Protein AF-Q6H6P0-F1 (afdb_monomer)

Secondary structure (DSSP, 8-state):
-------------------EEEEEE-GGGHHHHHHPPP-PPTTEEEEEEETTB---TT--HHHHHHHHS-TTT--EEEEEEEEEPP-

InterPro domains:
  IPR004241 Autophagy protein Atg8 ubiquitin-like [PF02991] (30-87)
  IPR004241 Autophagy protein Atg8 ubiquitin-like [PTHR10969] (35-87)
  IPR029071 Ubiquitin-like domain superfamily [SSF54236] (22-87)

Organism: Oryza sativa subsp. japonica (NCBI:txid39947)

Foldseek 3Di:
DDDDDDDPDDDPPPPPPQDKDKDKDAPVCLVVVVVDDDDDDPQKDKFKDAPNDGDDPPDRVNVVLVVGADPVPRMTMIIITMDGHDD

Structure (mmCIF, N/CA/C/O backbone):
data_AF-Q6H6P0-F1
#
_entry.id   AF-Q6H6P0-F1
#
loop_
_atom_site.group_PDB
_atom_site.id
_atom_site.type_symbol
_atom_site.label_atom_id
_atom_site.label_alt_id
_atom_site.label_comp_id
_atom_site.label_asym_id
_atom_site.label_entity_id
_atom_site.label_seq_id
_atom_site.pdbx_PDB_ins_code
_atom_site.Cartn_x
_atom_site.Cartn_y
_atom_site.Cartn_z
_atom_site.occupancy
_atom_site.B_iso_or_equiv
_atom_site.auth_seq_id
_atom_site.auth_comp_id
_atom_site.auth_asym_id
_atom_site.auth_atom_id
_atom_site.pdbx_PDB_model_num
ATOM 1 N N . MET A 1 1 ? 5.460 11.863 62.985 1.00 49.88 1 MET A N 1
ATOM 2 C CA . MET A 1 1 ? 6.738 11.906 62.255 1.00 49.88 1 MET A CA 1
ATOM 3 C C . MET A 1 1 ? 6.438 12.468 60.877 1.00 49.88 1 MET A C 1
ATOM 5 O O . MET A 1 1 ? 5.614 11.900 60.183 1.00 49.88 1 MET A O 1
ATOM 9 N N . GLU A 1 2 ? 7.010 13.637 60.604 1.00 52.53 2 GLU A N 1
ATOM 10 C CA . GLU A 1 2 ? 7.343 14.212 59.293 1.00 52.53 2 GLU A CA 1
ATOM 11 C C . GLU A 1 2 ? 6.288 14.305 58.167 1.00 52.53 2 GLU A C 1
ATOM 13 O O . GLU A 1 2 ? 5.949 13.355 57.469 1.00 52.53 2 GLU A O 1
ATOM 18 N N . GLU A 1 3 ? 5.878 15.552 57.933 1.00 49.06 3 GLU A N 1
ATOM 19 C CA . GLU A 1 3 ? 5.448 16.120 56.658 1.00 49.06 3 GLU A CA 1
ATOM 20 C C . GLU A 1 3 ? 6.571 15.996 55.610 1.00 49.06 3 GLU A C 1
ATOM 22 O O . GLU A 1 3 ? 7.661 16.518 55.827 1.00 49.06 3 GLU A O 1
ATOM 27 N N . ARG A 1 4 ? 6.303 15.437 54.420 1.00 55.06 4 ARG A N 1
ATOM 28 C CA . ARG A 1 4 ? 6.990 15.910 53.209 1.00 55.06 4 ARG A CA 1
ATOM 29 C C . ARG A 1 4 ? 6.081 15.958 51.986 1.00 55.06 4 ARG A C 1
ATOM 31 O O . ARG A 1 4 ? 5.373 15.025 51.627 1.00 55.06 4 ARG A O 1
ATOM 38 N N . ARG A 1 5 ? 6.096 17.158 51.417 1.00 57.75 5 ARG A N 1
ATOM 39 C CA . ARG A 1 5 ? 5.237 17.725 50.387 1.00 57.75 5 ARG A CA 1
ATOM 40 C C . ARG A 1 5 ? 5.612 17.252 48.981 1.00 57.75 5 ARG A C 1
ATOM 42 O O . ARG A 1 5 ? 6.785 17.099 48.679 1.00 57.75 5 ARG A O 1
ATOM 49 N N . LYS A 1 6 ? 4.576 17.256 48.132 1.00 44.69 6 LYS A N 1
ATOM 50 C CA . LYS A 1 6 ? 4.535 17.660 46.713 1.00 44.69 6 LYS A CA 1
ATOM 51 C C . LYS A 1 6 ? 5.580 17.068 45.759 1.00 44.69 6 LYS A C 1
ATOM 53 O O . LYS A 1 6 ? 6.704 17.545 45.701 1.00 44.69 6 LYS A O 1
ATOM 58 N N . GLU A 1 7 ? 5.064 16.344 44.768 1.00 45.00 7 GLU A N 1
ATOM 59 C CA . GLU A 1 7 ? 5.397 16.656 43.378 1.00 45.00 7 GLU A CA 1
ATOM 60 C C . GLU A 1 7 ? 4.118 16.733 42.530 1.00 45.00 7 GLU A C 1
ATOM 62 O O . GLU A 1 7 ? 3.346 15.783 42.414 1.00 45.00 7 GLU A O 1
ATOM 67 N N . LYS A 1 8 ? 3.864 17.924 41.973 1.00 39.81 8 LYS A N 1
ATOM 68 C CA . LYS A 1 8 ? 2.891 18.152 40.902 1.00 39.81 8 LYS A CA 1
ATOM 69 C C . LYS A 1 8 ? 3.578 17.765 39.589 1.00 39.81 8 LYS A C 1
ATOM 71 O O . LYS A 1 8 ? 4.299 18.578 39.019 1.00 39.81 8 LYS A O 1
ATOM 76 N N . GLY A 1 9 ? 3.343 16.550 39.107 1.00 32.62 9 GLY A N 1
ATOM 77 C CA . GLY A 1 9 ? 3.855 16.065 37.824 1.00 32.62 9 GLY A CA 1
ATOM 78 C C . GLY A 1 9 ? 2.800 16.113 36.719 1.00 32.62 9 GLY A C 1
ATOM 79 O O . GLY A 1 9 ? 2.131 15.123 36.469 1.00 32.62 9 GLY A O 1
ATOM 80 N N . LYS A 1 10 ? 2.658 17.292 36.107 1.00 47.12 10 LYS A N 1
ATOM 81 C CA . LYS A 1 10 ? 2.161 17.604 34.749 1.00 47.12 10 LYS A CA 1
ATOM 82 C C . LYS A 1 10 ? 1.060 16.721 34.129 1.00 47.12 10 LYS A C 1
ATOM 84 O O . LYS A 1 10 ? 1.291 15.617 33.644 1.00 47.12 10 LYS A O 1
ATOM 89 N N . GLU A 1 11 ? -0.101 17.357 33.973 1.00 36.53 11 GLU A N 1
ATOM 90 C CA . GLU A 1 11 ? -1.142 17.059 32.987 1.00 36.53 11 GLU A CA 1
ATOM 91 C C . GLU A 1 11 ? -0.548 17.023 31.567 1.00 36.53 11 GLU A C 1
ATOM 93 O O . GLU A 1 11 ? -0.489 18.020 30.853 1.00 36.53 11 GLU A O 1
ATOM 98 N N . GLY A 1 12 ? -0.079 15.853 31.146 1.00 32.03 12 GLY A N 1
ATOM 99 C CA . GLY A 1 12 ? 0.089 15.535 29.740 1.00 32.03 12 GLY A CA 1
ATOM 100 C C . GLY A 1 12 ? -1.231 14.989 29.227 1.00 32.03 12 GLY A C 1
ATOM 101 O O . GLY A 1 12 ? -1.440 13.776 29.260 1.00 32.03 12 GLY A O 1
ATOM 102 N N . ARG A 1 13 ? -2.129 15.855 28.740 1.00 44.94 13 ARG A N 1
ATOM 103 C CA . ARG A 1 13 ? -3.167 15.403 27.806 1.00 44.94 13 ARG A CA 1
ATOM 104 C C . ARG A 1 13 ? -2.421 14.808 26.618 1.00 44.94 13 ARG A C 1
ATOM 106 O O . ARG A 1 13 ? -1.950 15.544 25.757 1.00 44.94 13 ARG A O 1
ATOM 113 N N . ARG A 1 14 ? -2.252 13.482 26.591 1.00 45.50 14 ARG A N 1
ATOM 114 C CA . ARG A 1 14 ? -1.833 12.776 25.380 1.00 45.50 14 ARG A CA 1
ATOM 115 C C . ARG A 1 14 ? -2.930 13.045 24.362 1.00 45.50 14 ARG A C 1
ATOM 117 O O . ARG A 1 14 ? -3.954 12.364 24.359 1.00 45.50 14 ARG A O 1
ATOM 124 N N . GLY A 1 15 ? -2.735 14.065 23.529 1.00 36.19 15 GLY A N 1
ATOM 125 C CA . GLY A 1 15 ? -3.371 14.086 22.225 1.00 36.19 15 GLY A CA 1
ATOM 126 C C . GLY A 1 15 ? -3.090 12.719 21.619 1.00 36.19 15 GLY A C 1
ATOM 127 O O . GLY A 1 15 ? -1.946 12.261 21.642 1.00 36.19 15 GLY A O 1
ATOM 128 N N . LYS A 1 16 ? -4.137 12.000 21.213 1.00 48.03 16 LYS A N 1
ATOM 129 C CA . LYS A 1 16 ? -3.962 10.748 20.481 1.00 48.03 16 LYS A CA 1
AT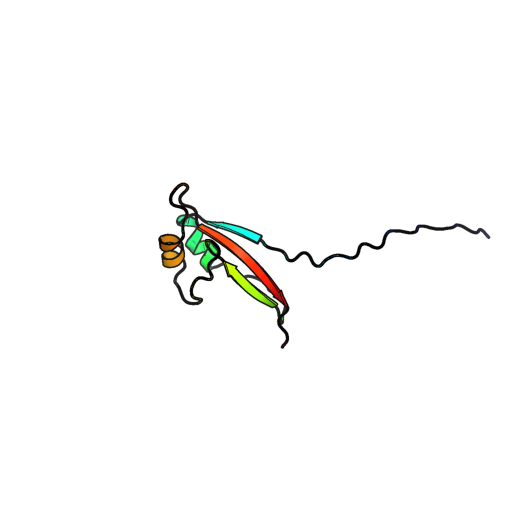OM 130 C C . LYS A 1 16 ? -3.078 11.100 19.289 1.00 48.03 16 LYS A C 1
ATOM 132 O O . LYS A 1 16 ? -3.521 11.853 18.430 1.00 48.03 16 LYS A O 1
ATOM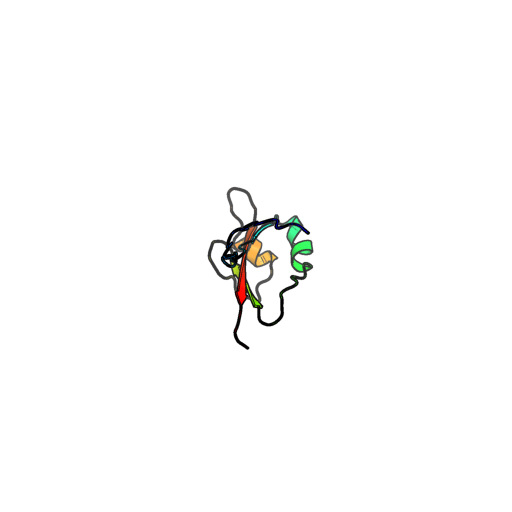 137 N N . ALA A 1 17 ? -1.835 10.630 19.276 1.00 48.06 17 ALA A N 1
ATOM 138 C CA . ALA A 1 17 ? -1.022 10.692 18.080 1.00 48.06 17 ALA A CA 1
ATOM 139 C C . ALA A 1 17 ? -1.791 9.889 17.029 1.00 48.06 17 ALA A C 1
ATOM 141 O O . ALA A 1 17 ? -1.866 8.665 17.113 1.00 48.06 17 ALA A O 1
ATOM 142 N N . THR A 1 18 ? -2.455 10.577 16.108 1.00 56.47 18 THR A N 1
ATOM 143 C CA . THR A 1 18 ? -2.905 9.994 14.850 1.00 56.47 18 THR A CA 1
ATOM 144 C C . THR A 1 18 ? -1.625 9.608 14.121 1.00 56.47 18 THR A C 1
ATOM 146 O O . THR A 1 18 ? -0.983 10.435 13.481 1.00 56.47 18 THR A O 1
ATOM 149 N N . GLY A 1 19 ? -1.142 8.393 14.382 1.00 65.44 19 GLY A N 1
ATOM 150 C CA . GLY A 1 19 ? 0.108 7.899 13.830 1.00 65.44 19 GLY A CA 1
ATOM 151 C C . GLY A 1 19 ? -0.072 7.700 12.337 1.00 65.44 19 GLY A C 1
ATOM 152 O O . GLY A 1 19 ? -0.746 6.760 11.926 1.00 65.44 19 GLY A O 1
ATOM 153 N N . HIS A 1 20 ? 0.504 8.597 11.546 1.00 76.56 20 HIS A N 1
ATOM 154 C CA . HIS A 1 20 ? 0.728 8.357 10.131 1.00 76.56 20 HIS A CA 1
ATOM 155 C C . HIS A 1 20 ? 2.122 7.747 9.999 1.00 76.56 20 HIS A C 1
ATOM 157 O O . HIS A 1 20 ? 3.104 8.382 10.384 1.00 76.56 20 HIS A O 1
ATOM 163 N N . SER A 1 21 ? 2.218 6.509 9.516 1.00 85.69 21 SER A N 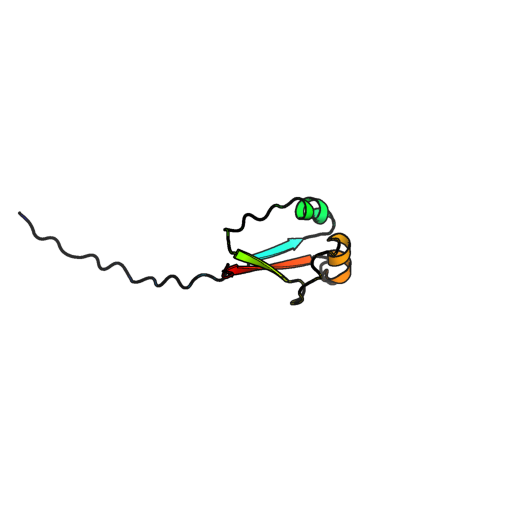1
ATOM 164 C CA . SER A 1 21 ? 3.505 5.904 9.159 1.00 85.69 21 SER A CA 1
ATOM 165 C C . SER A 1 21 ? 3.663 5.923 7.649 1.00 85.69 21 SER A C 1
ATOM 167 O O . SER A 1 21 ? 2.706 5.646 6.929 1.00 85.69 21 SER A O 1
ATOM 169 N N . VAL A 1 22 ? 4.862 6.244 7.171 1.00 89.81 22 VAL A N 1
ATOM 170 C CA . VAL A 1 22 ? 5.189 6.211 5.745 1.00 89.81 22 VAL A CA 1
ATOM 171 C C . VAL A 1 22 ? 6.263 5.160 5.525 1.00 89.81 22 VAL A C 1
ATOM 173 O O . VAL A 1 22 ? 7.343 5.266 6.103 1.00 89.81 22 VAL A O 1
ATOM 176 N N . ASP A 1 23 ? 5.967 4.179 4.679 1.00 92.31 23 ASP A N 1
ATOM 177 C CA . ASP A 1 23 ? 6.952 3.214 4.200 1.00 92.31 23 ASP A CA 1
ATOM 178 C C . ASP A 1 23 ? 7.336 3.521 2.750 1.00 92.31 23 ASP A C 1
ATOM 180 O O . ASP A 1 23 ? 6.531 4.015 1.955 1.00 92.31 23 ASP A O 1
ATOM 184 N N . LYS A 1 24 ? 8.578 3.176 2.407 1.00 93.38 24 LYS A N 1
ATOM 185 C CA . LYS A 1 24 ? 9.137 3.289 1.061 1.00 93.38 24 LYS A CA 1
ATOM 186 C C . LYS A 1 24 ? 9.530 1.908 0.545 1.00 93.38 24 LYS A C 1
ATOM 188 O O . LYS A 1 24 ? 10.274 1.197 1.221 1.00 93.38 24 LYS A O 1
ATOM 193 N N . PHE A 1 25 ? 9.090 1.557 -0.661 1.00 94.44 25 PHE A N 1
ATOM 194 C CA . PHE A 1 25 ? 9.354 0.257 -1.280 1.00 94.44 25 PHE A CA 1
ATOM 195 C C . PHE A 1 25 ? 9.969 0.404 -2.669 1.00 94.44 25 PHE A C 1
ATOM 197 O O . PHE A 1 25 ? 9.483 1.170 -3.497 1.00 94.44 25 PHE A O 1
ATOM 204 N N . SER A 1 26 ? 11.022 -0.364 -2.946 1.00 95.69 26 SER A N 1
ATOM 205 C CA . SER A 1 26 ? 11.463 -0.618 -4.321 1.00 95.69 26 SER A CA 1
ATOM 206 C C . SER A 1 26 ? 10.743 -1.843 -4.891 1.00 95.69 26 SER A C 1
ATOM 208 O O . SER A 1 26 ? 10.151 -2.628 -4.143 1.00 95.69 26 SER A O 1
ATOM 210 N N . ARG A 1 27 ? 10.844 -2.064 -6.208 1.00 94.44 27 ARG A N 1
ATOM 211 C CA . ARG A 1 27 ? 10.240 -3.228 -6.881 1.00 94.44 27 ARG A CA 1
ATOM 212 C C . ARG A 1 27 ? 10.668 -4.570 -6.274 1.00 94.44 27 ARG A C 1
ATOM 214 O O . ARG A 1 27 ? 9.870 -5.501 -6.235 1.00 94.44 27 ARG A O 1
ATOM 221 N N . SER A 1 28 ? 11.904 -4.676 -5.782 1.00 95.56 28 SER A N 1
ATOM 222 C CA . SER A 1 28 ? 12.413 -5.908 -5.168 1.00 95.56 28 SER A CA 1
ATOM 223 C C . SER A 1 28 ? 11.875 -6.163 -3.760 1.00 95.56 28 SER A C 1
ATOM 225 O O . SER A 1 28 ? 11.973 -7.293 -3.308 1.00 95.56 28 SER A O 1
ATOM 227 N N . ASN A 1 29 ? 11.284 -5.163 -3.091 1.00 93.31 29 ASN A N 1
ATOM 228 C CA . ASN A 1 29 ? 10.682 -5.311 -1.760 1.00 93.31 29 ASN A CA 1
ATOM 229 C C . ASN A 1 29 ? 9.206 -5.747 -1.791 1.00 93.31 29 ASN A C 1
ATOM 231 O O . ASN A 1 29 ? 8.600 -5.942 -0.733 1.00 93.31 29 ASN A O 1
ATOM 235 N N . LEU A 1 30 ? 8.588 -5.818 -2.978 1.00 91.75 30 LEU A N 1
ATOM 236 C CA . LEU A 1 30 ? 7.159 -6.116 -3.111 1.00 91.75 30 LEU A CA 1
ATOM 237 C C . LEU A 1 30 ? 6.781 -7.506 -2.567 1.00 91.75 30 LEU A C 1
ATOM 239 O O . LEU A 1 30 ? 5.799 -7.578 -1.826 1.00 91.75 30 LEU A O 1
ATOM 243 N N . PRO A 1 31 ? 7.540 -8.593 -2.826 1.00 91.19 31 PRO A N 1
ATOM 244 C CA . PRO A 1 31 ? 7.208 -9.906 -2.270 1.00 91.19 31 PRO A CA 1
ATOM 245 C C . PRO A 1 31 ? 7.242 -9.940 -0.737 1.00 91.19 31 PRO A C 1
ATOM 247 O O . PRO A 1 31 ? 6.481 -10.680 -0.112 1.00 91.19 31 PRO A O 1
ATOM 250 N N . GLU A 1 32 ? 8.125 -9.165 -0.104 1.00 89.44 32 GLU A N 1
ATOM 251 C CA . GLU A 1 32 ? 8.175 -9.023 1.351 1.00 89.44 32 GLU A CA 1
ATOM 252 C C . GLU A 1 32 ? 6.982 -8.220 1.861 1.00 89.44 32 GLU A C 1
ATOM 254 O O . GLU A 1 32 ? 6.389 -8.592 2.872 1.00 89.44 32 GLU A O 1
ATOM 259 N N . MET A 1 33 ? 6.613 -7.143 1.162 1.00 87.25 33 MET A N 1
ATOM 260 C CA . MET A 1 33 ? 5.457 -6.314 1.499 1.00 87.25 33 MET A CA 1
ATOM 261 C C . MET A 1 33 ? 4.151 -7.115 1.458 1.00 87.25 33 MET A C 1
ATOM 263 O O . MET A 1 33 ? 3.374 -7.038 2.406 1.00 87.25 33 MET A O 1
ATOM 267 N N . GLU A 1 34 ? 3.935 -7.938 0.429 1.00 84.88 34 GLU A N 1
ATOM 268 C CA . GLU A 1 34 ? 2.746 -8.800 0.300 1.00 84.88 34 GLU A CA 1
ATOM 269 C C . GLU A 1 34 ? 2.612 -9.814 1.451 1.00 84.88 34 GLU A C 1
ATOM 271 O O . GLU A 1 34 ? 1.512 -10.256 1.783 1.00 84.88 34 GLU A O 1
ATOM 276 N N . LYS A 1 35 ? 3.728 -10.162 2.102 1.00 87.69 35 LYS A N 1
ATOM 277 C CA . LYS A 1 35 ? 3.762 -11.077 3.252 1.00 87.69 35 LYS A CA 1
ATOM 278 C C . LYS A 1 35 ? 3.607 -10.366 4.597 1.00 87.69 35 LYS A C 1
ATOM 280 O O . LYS A 1 35 ? 3.419 -11.042 5.613 1.00 87.69 35 LYS A O 1
ATOM 285 N N . ARG A 1 36 ? 3.702 -9.031 4.650 1.00 86.12 36 ARG A N 1
ATOM 286 C CA . ARG A 1 36 ? 3.597 -8.282 5.910 1.00 86.12 36 ARG A CA 1
ATOM 287 C C . ARG A 1 36 ? 2.189 -8.420 6.483 1.00 86.12 36 ARG A C 1
ATOM 289 O O . ARG A 1 36 ? 1.200 -8.084 5.841 1.00 86.12 36 ARG A O 1
ATOM 296 N N . LYS A 1 37 ? 2.101 -8.869 7.736 1.00 84.06 37 LYS A N 1
ATOM 297 C CA . LYS A 1 37 ? 0.861 -8.824 8.518 1.00 84.06 37 LYS A CA 1
ATOM 298 C C . LYS A 1 37 ? 0.877 -7.590 9.411 1.00 84.06 37 LYS A C 1
ATOM 300 O O . LYS A 1 37 ? 1.766 -7.448 10.248 1.00 84.06 37 LYS A O 1
ATOM 305 N N . LEU A 1 38 ? -0.111 -6.716 9.241 1.00 84.44 38 LEU A N 1
ATOM 306 C CA . LEU A 1 38 ? -0.312 -5.564 10.114 1.00 84.44 38 LEU A CA 1
ATOM 307 C C . LEU A 1 38 ? -1.172 -5.990 11.306 1.00 84.44 38 LEU A C 1
ATOM 309 O O . LEU A 1 38 ? -2.300 -6.448 11.137 1.00 84.44 38 LEU A O 1
ATOM 313 N N . HIS A 1 39 ? -0.626 -5.855 12.513 1.00 86.44 39 HIS A N 1
ATOM 314 C CA . HIS A 1 39 ? -1.378 -6.079 13.743 1.00 86.44 39 HIS A CA 1
ATOM 315 C C . HIS A 1 39 ? -2.144 -4.804 14.092 1.00 86.44 39 HIS A C 1
ATOM 317 O O . HIS A 1 39 ? -1.566 -3.847 14.605 1.00 86.44 39 HIS A O 1
ATOM 323 N N . LEU A 1 40 ? -3.442 -4.795 13.801 1.00 85.12 40 LEU A N 1
ATOM 324 C CA . LEU A 1 40 ? -4.347 -3.717 14.187 1.00 85.12 40 LEU A CA 1
ATOM 325 C C . LEU A 1 40 ? -5.183 -4.156 15.394 1.00 85.12 40 LEU A C 1
ATOM 327 O O . LEU A 1 40 ? -5.642 -5.302 15.426 1.00 85.12 40 LEU A O 1
ATOM 331 N N . PRO A 1 41 ? -5.411 -3.276 16.384 1.00 88.81 41 PRO A N 1
ATOM 332 C CA . PRO A 1 41 ? -6.374 -3.546 17.441 1.00 88.81 41 PRO A CA 1
ATOM 333 C C . PRO A 1 41 ? -7.780 -3.796 16.865 1.00 88.81 41 PRO A C 1
ATOM 335 O O . PRO A 1 41 ? -8.134 -3.189 15.850 1.00 88.81 41 PRO A O 1
ATOM 338 N N . PRO A 1 42 ? -8.619 -4.615 17.527 1.00 89.00 42 PRO A N 1
ATOM 339 C CA . PRO A 1 42 ? -10.028 -4.749 17.165 1.00 89.00 42 PRO A CA 1
ATOM 340 C C . PRO A 1 42 ? -10.724 -3.382 17.081 1.00 89.00 42 PRO A C 1
ATOM 342 O O . PRO A 1 42 ? -10.436 -2.487 17.878 1.00 89.00 42 PRO A O 1
ATOM 345 N N . GLY A 1 43 ? -11.624 -3.214 16.110 1.00 87.62 43 GLY A N 1
ATOM 346 C CA . GLY A 1 43 ? -12.335 -1.947 15.898 1.00 87.62 43 GLY A CA 1
ATOM 347 C C . GLY A 1 43 ? -11.451 -0.808 15.373 1.00 87.62 43 GLY A C 1
ATOM 348 O O . GLY A 1 43 ? -11.736 0.360 15.630 1.00 87.62 43 GLY A O 1
ATOM 349 N N . THR A 1 44 ? -10.354 -1.125 14.680 1.00 89.25 44 THR A N 1
ATOM 350 C CA . THR A 1 44 ? -9.498 -0.135 14.012 1.00 89.25 44 THR A CA 1
ATOM 351 C C . THR A 1 44 ? -9.500 -0.381 12.507 1.00 89.25 44 THR A C 1
ATOM 353 O O . THR A 1 44 ? -9.143 -1.472 12.062 1.00 89.25 44 THR A O 1
ATOM 356 N N . ALA A 1 45 ? -9.869 0.632 11.725 1.00 88.75 45 ALA A N 1
ATOM 357 C CA . ALA A 1 45 ? -9.689 0.631 10.279 1.00 88.75 45 ALA A CA 1
ATOM 358 C C . ALA A 1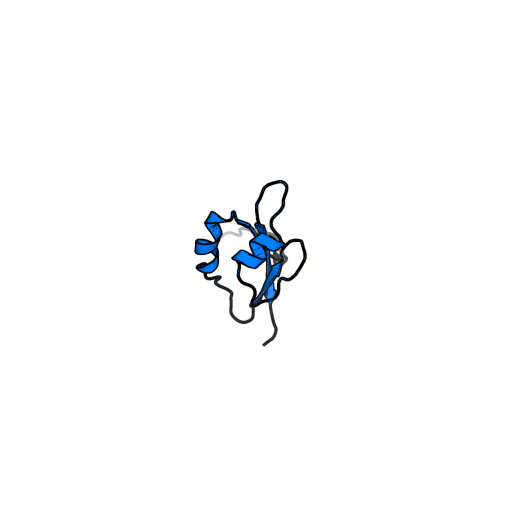 45 ? -8.285 1.111 9.924 1.00 88.75 45 ALA A C 1
ATOM 360 O O . ALA A 1 45 ? -7.733 1.999 10.576 1.00 88.75 45 ALA A O 1
ATOM 361 N N . LEU A 1 46 ? -7.731 0.533 8.863 1.00 88.56 46 LEU A N 1
ATOM 362 C CA . LEU A 1 46 ? -6.490 0.976 8.251 1.00 88.56 46 LEU A CA 1
ATOM 363 C C . LEU A 1 46 ? -6.786 1.530 6.866 1.00 88.56 46 LEU A C 1
ATOM 365 O O . LEU A 1 46 ? -7.381 0.856 6.028 1.00 88.56 46 LEU A O 1
ATOM 369 N N . PHE A 1 47 ? -6.290 2.731 6.627 1.00 88.06 47 PHE A N 1
ATOM 370 C CA . PHE A 1 47 ? -6.279 3.385 5.336 1.00 88.06 47 PHE A CA 1
ATOM 371 C C . PHE A 1 47 ? -4.849 3.407 4.819 1.00 88.06 47 PHE A C 1
ATOM 37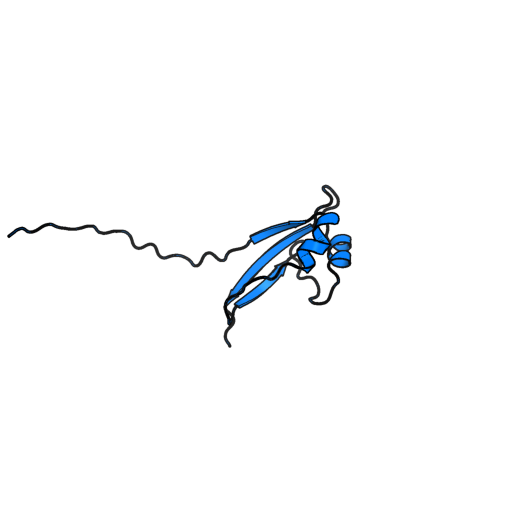3 O O . PHE A 1 47 ? -3.925 3.775 5.547 1.00 88.06 47 PHE A O 1
ATOM 380 N N . VAL A 1 48 ? -4.672 3.005 3.564 1.00 88.81 48 VAL A N 1
ATOM 381 C CA . VAL A 1 48 ? -3.382 3.034 2.875 1.00 88.81 48 VAL A CA 1
ATOM 382 C C . VAL A 1 48 ? -3.509 3.992 1.710 1.00 88.81 48 VAL A C 1
ATOM 384 O O . VAL A 1 48 ? -4.309 3.762 0.809 1.00 88.81 48 VAL A O 1
ATOM 387 N N . PHE A 1 49 ? -2.725 5.058 1.736 1.00 90.25 49 PHE A N 1
ATOM 388 C CA . PHE A 1 49 ? -2.688 6.062 0.689 1.00 90.25 49 PHE A CA 1
ATOM 389 C C . PHE A 1 49 ? -1.404 5.927 -0.120 1.00 90.25 49 PHE A C 1
ATOM 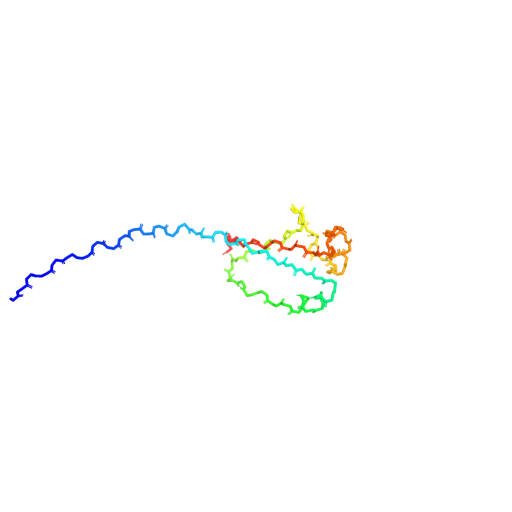391 O O . PHE A 1 49 ? -0.327 5.716 0.441 1.00 90.25 49 PHE A O 1
ATOM 398 N N . VAL A 1 50 ? -1.523 6.120 -1.428 1.00 90.81 50 VAL A N 1
ATOM 399 C CA . VAL A 1 50 ? -0.405 6.256 -2.360 1.00 90.81 50 VAL A CA 1
ATOM 400 C C . VAL A 1 50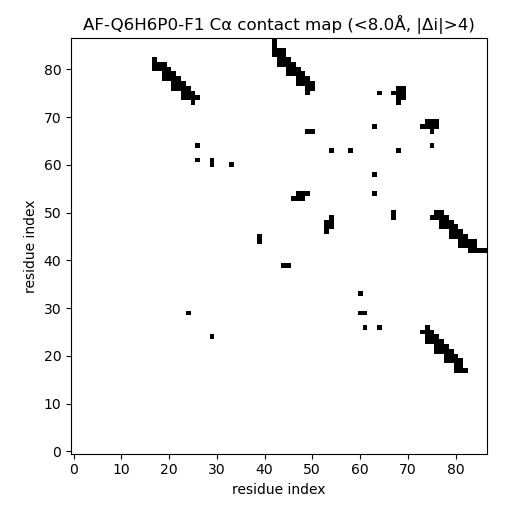 ? -0.627 7.516 -3.191 1.00 90.81 50 VAL A C 1
ATOM 402 O O . VAL A 1 50 ? -1.711 7.705 -3.743 1.00 90.81 50 VAL A O 1
ATOM 405 N N . ASN A 1 51 ? 0.346 8.430 -3.219 1.00 85.69 51 ASN A N 1
ATOM 406 C CA . ASN A 1 51 ? 0.209 9.749 -3.861 1.00 85.69 51 ASN A CA 1
ATOM 407 C C . ASN A 1 51 ? -1.099 10.473 -3.480 1.00 85.69 51 ASN A C 1
ATOM 409 O O . ASN A 1 51 ? -1.797 11.019 -4.329 1.00 85.69 51 ASN A O 1
ATOM 413 N N . ASN A 1 52 ? -1.467 10.421 -2.196 1.00 81.31 52 ASN A N 1
ATOM 414 C CA . ASN A 1 52 ? -2.699 10.998 -1.637 1.00 81.31 52 ASN A CA 1
ATOM 415 C C . ASN A 1 52 ? -4.007 10.392 -2.188 1.00 81.31 52 ASN A C 1
ATOM 417 O O . ASN A 1 52 ? -5.087 10.927 -1.941 1.00 81.31 52 ASN A O 1
ATOM 421 N N . THR A 1 53 ? -3.932 9.264 -2.894 1.00 85.44 53 THR A N 1
ATOM 422 C CA . THR A 1 53 ? -5.085 8.510 -3.395 1.00 85.44 53 THR A CA 1
ATOM 423 C C . THR A 1 53 ? -5.259 7.208 -2.624 1.00 85.44 53 THR A C 1
ATOM 425 O O . THR A 1 53 ? -4.288 6.639 -2.124 1.00 85.44 53 THR A O 1
ATOM 428 N N . LEU A 1 54 ? -6.502 6.738 -2.514 1.00 86.69 54 LEU A N 1
ATOM 429 C CA . LEU A 1 54 ? -6.803 5.391 -2.035 1.00 86.69 54 LEU A CA 1
ATOM 430 C C . LEU A 1 54 ? -6.778 4.451 -3.248 1.00 86.69 54 LEU A C 1
ATOM 432 O O . LEU A 1 54 ? -7.679 4.550 -4.087 1.00 86.69 54 LEU A O 1
ATOM 436 N N . PRO A 1 55 ? -5.777 3.562 -3.375 1.00 84.81 55 PRO A N 1
ATOM 437 C CA . PRO A 1 55 ? -5.799 2.554 -4.420 1.00 84.81 55 PRO A CA 1
ATOM 438 C C . PRO A 1 55 ? -6.967 1.596 -4.165 1.00 84.81 55 PRO A C 1
ATOM 440 O O . PRO A 1 55 ? -7.432 1.423 -3.033 1.00 84.81 55 PRO A O 1
ATOM 443 N N . GLN A 1 56 ? -7.461 0.956 -5.220 1.00 83.88 56 GLN A N 1
ATOM 444 C CA . GLN A 1 56 ? -8.562 0.013 -5.082 1.00 83.88 56 GLN A CA 1
ATOM 445 C C . GLN A 1 56 ? -8.097 -1.194 -4.247 1.00 83.88 56 GLN A C 1
ATOM 447 O O . GLN A 1 56 ? -7.050 -1.782 -4.512 1.00 83.88 56 GLN A O 1
ATOM 452 N N . THR A 1 57 ? -8.902 -1.597 -3.257 1.00 78.06 57 THR A N 1
ATOM 453 C CA . THR A 1 57 ? -8.548 -2.591 -2.220 1.00 78.06 57 THR A CA 1
ATOM 454 C C . THR A 1 57 ? -8.044 -3.936 -2.760 1.00 78.06 57 THR A C 1
ATOM 456 O O . THR A 1 57 ? -7.325 -4.641 -2.061 1.00 78.06 57 THR A O 1
ATOM 459 N N . ALA A 1 58 ? -8.408 -4.301 -3.991 1.00 82.75 58 ALA A N 1
ATOM 460 C CA . ALA A 1 58 ? -8.095 -5.592 -4.603 1.00 82.75 58 ALA A CA 1
ATOM 461 C C . ALA A 1 58 ? -7.045 -5.521 -5.731 1.00 82.75 58 ALA A C 1
ATOM 463 O O . ALA A 1 58 ? -6.913 -6.471 -6.501 1.00 82.75 58 ALA A O 1
ATOM 464 N N . GLN A 1 59 ? -6.315 -4.410 -5.874 1.00 86.69 59 GLN A N 1
ATOM 465 C CA . GLN A 1 59 ? -5.236 -4.328 -6.860 1.00 86.69 59 GLN A CA 1
ATOM 466 C C . GLN A 1 59 ? -4.010 -5.133 -6.421 1.00 86.69 59 GLN A C 1
ATOM 468 O O . GLN A 1 59 ? -3.646 -5.164 -5.246 1.00 86.69 59 GLN A O 1
ATOM 473 N N . LEU A 1 60 ? -3.337 -5.754 -7.393 1.00 90.75 60 LEU A N 1
ATOM 474 C CA . LEU A 1 60 ? -2.035 -6.374 -7.166 1.00 90.75 60 LEU A CA 1
ATOM 475 C C . LEU A 1 60 ? -1.008 -5.297 -6.815 1.00 90.75 60 LEU A C 1
ATOM 477 O O . LEU A 1 60 ? -0.942 -4.260 -7.476 1.00 90.75 60 LEU A O 1
ATOM 481 N N . MET A 1 61 ? -0.148 -5.567 -5.833 1.00 90.44 61 MET A N 1
ATOM 482 C CA . MET A 1 61 ? 0.877 -4.613 -5.401 1.00 90.44 61 MET A CA 1
ATOM 483 C C . MET A 1 61 ? 1.882 -4.291 -6.506 1.00 90.44 61 MET A C 1
ATOM 485 O O . MET A 1 61 ? 2.346 -3.160 -6.600 1.00 90.44 61 MET A O 1
ATOM 489 N N . GLY A 1 62 ? 2.149 -5.246 -7.402 1.00 93.44 62 GLY A N 1
ATOM 490 C CA . GLY A 1 62 ? 2.906 -4.988 -8.628 1.00 93.44 62 GLY A CA 1
ATOM 491 C C . GLY A 1 62 ? 2.243 -3.949 -9.539 1.00 93.44 62 GLY A C 1
ATOM 492 O O . GLY A 1 62 ? 2.935 -3.090 -10.076 1.00 93.44 62 GLY A O 1
ATOM 493 N N . SER A 1 63 ? 0.915 -3.983 -9.682 1.00 93.44 63 SER A N 1
ATOM 494 C CA . SER A 1 63 ? 0.168 -2.981 -10.453 1.00 93.44 63 SER A CA 1
ATOM 495 C C . SER A 1 63 ? 0.151 -1.627 -9.748 1.00 93.44 63 SER A C 1
ATOM 497 O O . SER A 1 63 ? 0.383 -0.614 -10.396 1.00 93.44 63 SER A O 1
ATOM 499 N N . VAL A 1 64 ? -0.050 -1.604 -8.425 1.00 93.44 64 VAL A N 1
ATOM 500 C CA . VAL A 1 64 ? 0.029 -0.367 -7.627 1.00 93.44 64 VAL A CA 1
ATOM 501 C C . VAL A 1 64 ? 1.418 0.264 -7.755 1.00 93.44 64 VAL A C 1
ATOM 503 O O . VAL A 1 64 ? 1.533 1.459 -8.000 1.00 93.44 64 VAL A O 1
ATOM 506 N N . TYR A 1 65 ? 2.481 -0.534 -7.663 1.00 94.75 65 TYR A N 1
ATOM 507 C CA . TYR A 1 65 ? 3.845 -0.051 -7.854 1.00 94.75 65 TYR A CA 1
ATOM 508 C C . TYR A 1 65 ? 4.041 0.578 -9.238 1.00 94.75 65 TYR A C 1
ATOM 510 O O . TYR A 1 65 ? 4.545 1.690 -9.334 1.00 94.75 65 TYR A O 1
ATOM 518 N N . GLU A 1 66 ? 3.613 -0.091 -10.312 1.00 95.00 66 GLU A N 1
ATOM 519 C CA . GLU A 1 66 ? 3.781 0.452 -11.666 1.00 95.00 66 GLU A CA 1
ATOM 520 C C . GLU A 1 66 ? 2.962 1.718 -11.924 1.00 95.00 66 GLU A C 1
ATOM 522 O O . GLU A 1 66 ? 3.430 2.599 -12.638 1.00 95.00 66 GLU A O 1
ATOM 527 N N . SER A 1 67 ? 1.770 1.835 -11.339 1.00 93.75 67 SER A N 1
ATOM 528 C CA . SER A 1 67 ? 0.916 3.011 -11.525 1.00 93.75 67 SER A CA 1
ATOM 529 C C . SER A 1 67 ? 1.304 4.210 -10.661 1.00 93.75 67 SER A C 1
ATOM 531 O O . SER A 1 67 ? 0.957 5.331 -11.021 1.00 93.75 67 SER A O 1
ATOM 533 N N . TYR A 1 68 ? 1.968 3.994 -9.521 1.00 94.50 68 TYR A N 1
ATOM 534 C CA . TYR A 1 68 ? 2.120 5.038 -8.503 1.00 94.50 68 TYR A CA 1
ATOM 535 C C . TYR A 1 68 ? 3.536 5.232 -7.947 1.00 94.50 68 TYR A C 1
ATOM 537 O O . TYR A 1 68 ? 3.715 6.095 -7.085 1.00 94.50 68 TYR A O 1
ATOM 545 N N . LYS A 1 69 ? 4.540 4.466 -8.391 1.00 95.19 69 LYS A N 1
ATOM 546 C CA . LYS A 1 69 ? 5.938 4.777 -8.055 1.00 95.19 69 LYS A CA 1
ATOM 547 C C . LYS A 1 69 ? 6.282 6.203 -8.498 1.00 95.19 69 LYS A C 1
ATOM 549 O O . LYS A 1 69 ? 5.794 6.676 -9.523 1.00 95.19 69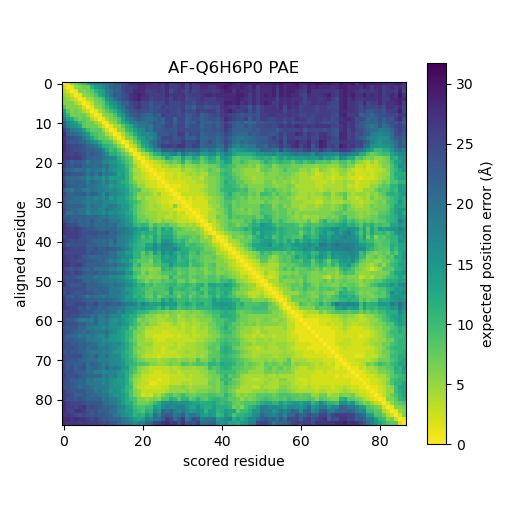 LYS A O 1
ATOM 554 N N . ASP A 1 70 ? 7.147 6.860 -7.744 1.00 95.31 70 ASP A N 1
ATOM 555 C CA . ASP A 1 70 ? 7.750 8.113 -8.173 1.00 95.31 70 ASP A CA 1
ATOM 556 C C . ASP A 1 70 ? 8.731 7.832 -9.325 1.00 95.31 70 ASP A C 1
ATOM 558 O O . ASP A 1 70 ? 9.558 6.922 -9.251 1.00 95.31 70 ASP A O 1
ATOM 562 N N . GLU A 1 71 ? 8.609 8.565 -10.432 1.00 95.31 71 GLU A N 1
ATOM 563 C CA . GLU A 1 71 ? 9.446 8.351 -11.621 1.00 95.31 71 GLU A CA 1
ATOM 564 C C . GLU A 1 71 ? 10.865 8.916 -11.466 1.00 95.31 71 GLU A C 1
ATOM 566 O O . GLU A 1 71 ? 11.778 8.477 -12.166 1.00 95.31 71 GLU A O 1
ATOM 571 N N . GLY A 1 72 ? 11.063 9.874 -10.556 1.00 96.12 72 GLY A N 1
ATOM 572 C CA . GLY A 1 72 ? 12.351 10.509 -10.306 1.00 96.12 72 GLY A CA 1
ATOM 573 C C . GLY A 1 72 ? 13.299 9.624 -9.501 1.00 96.12 72 GLY A C 1
ATOM 574 O O . GLY A 1 72 ? 14.502 9.627 -9.764 1.00 96.12 72 GLY A O 1
ATOM 575 N N . ASP A 1 73 ? 12.773 8.853 -8.545 1.00 96.12 73 ASP A N 1
ATOM 576 C CA . ASP A 1 73 ? 13.579 7.975 -7.686 1.00 96.12 73 ASP A CA 1
ATOM 577 C C . ASP A 1 73 ? 13.261 6.470 -7.798 1.00 96.12 73 ASP A C 1
ATOM 579 O O . ASP A 1 73 ? 14.055 5.637 -7.348 1.00 96.12 73 ASP A O 1
ATOM 583 N N . GLY A 1 74 ? 12.144 6.101 -8.430 1.00 96.12 74 GLY A N 1
ATOM 584 C CA . GLY A 1 74 ? 11.727 4.716 -8.640 1.00 96.12 74 GLY A CA 1
ATOM 585 C C . GLY A 1 74 ? 11.123 4.027 -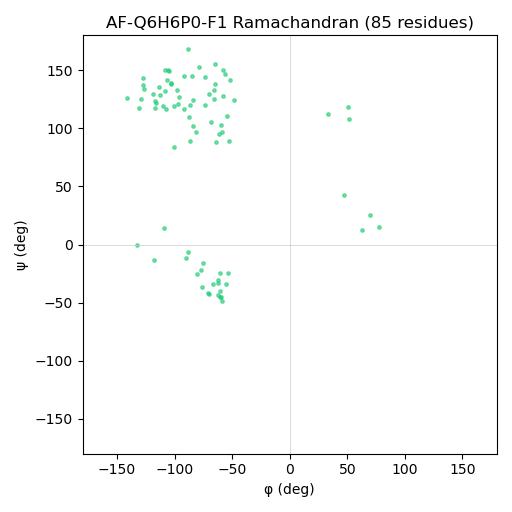7.411 1.00 96.12 74 GLY A C 1
ATOM 586 O O . GLY A 1 74 ? 11.025 2.793 -7.401 1.00 96.12 74 GLY A O 1
ATOM 587 N N . PHE A 1 75 ? 10.726 4.756 -6.368 1.00 96.44 75 PHE A N 1
ATOM 588 C CA . PHE A 1 75 ? 10.147 4.181 -5.153 1.00 96.44 75 PHE A CA 1
ATOM 589 C C . PHE A 1 75 ? 8.630 4.368 -5.058 1.00 96.44 75 PHE A C 1
ATOM 591 O O . PHE A 1 75 ? 8.055 5.354 -5.505 1.00 96.44 75 PHE A O 1
ATOM 598 N N . LEU A 1 76 ? 7.970 3.408 -4.411 1.00 94.75 76 LEU A N 1
ATOM 599 C CA . LEU A 1 76 ? 6.570 3.497 -4.016 1.00 94.75 76 LEU A CA 1
ATOM 600 C C . LEU A 1 76 ? 6.475 3.952 -2.559 1.00 94.75 76 LEU A C 1
ATOM 602 O O . LEU A 1 76 ? 7.064 3.327 -1.673 1.00 94.75 76 LEU A O 1
ATOM 606 N N . TYR A 1 77 ? 5.696 5.003 -2.321 1.00 94.44 77 TYR A N 1
ATOM 607 C CA . TYR A 1 77 ? 5.479 5.589 -1.002 1.00 94.44 77 TYR A CA 1
ATOM 608 C C . TYR A 1 77 ? 4.076 5.258 -0.500 1.00 94.44 77 TYR A C 1
ATOM 610 O O . TYR A 1 77 ? 3.082 5.684 -1.088 1.00 94.44 77 TYR A O 1
ATOM 618 N N . LEU A 1 78 ? 3.996 4.506 0.598 1.00 92.44 78 LEU A N 1
ATOM 619 C CA . LEU A 1 78 ? 2.732 4.125 1.223 1.00 92.44 78 LEU A CA 1
ATOM 620 C C . LEU A 1 78 ? 2.568 4.856 2.548 1.00 92.44 78 LEU A C 1
ATOM 622 O O . LEU A 1 78 ? 3.370 4.681 3.462 1.00 92.44 78 LEU A O 1
ATOM 626 N N . CYS A 1 79 ? 1.512 5.657 2.656 1.00 91.56 79 CYS A N 1
ATOM 627 C CA . CYS A 1 79 ? 1.127 6.326 3.891 1.00 91.56 79 CYS A CA 1
ATOM 628 C C . CYS A 1 79 ? -0.020 5.561 4.550 1.00 91.56 79 CYS A C 1
ATOM 630 O O . CYS A 1 79 ? -1.104 5.426 3.985 1.00 91.56 79 CYS A O 1
ATOM 632 N N . TYR A 1 80 ? 0.216 5.070 5.758 1.00 89.31 80 TYR A N 1
ATOM 633 C CA . TYR A 1 80 ? -0.763 4.349 6.553 1.00 89.31 80 TYR A CA 1
ATOM 634 C C . TYR A 1 80 ? -1.398 5.298 7.561 1.00 89.31 80 TYR A C 1
ATOM 636 O O . TYR A 1 80 ? -0.699 6.013 8.279 1.00 89.31 80 TYR A O 1
ATOM 644 N N . SER A 1 81 ? -2.720 5.271 7.660 1.00 88.38 81 SER A N 1
ATOM 645 C CA . SER A 1 81 ? -3.467 5.929 8.726 1.00 88.38 81 SER A CA 1
ATOM 646 C C . SER A 1 81 ? -4.396 4.923 9.379 1.00 88.38 81 SER A C 1
ATOM 648 O O . SER A 1 81 ? -5.030 4.126 8.693 1.00 88.38 81 SER A O 1
ATOM 650 N N . SER A 1 82 ? -4.470 4.944 10.706 1.00 88.81 82 SER A N 1
ATOM 651 C CA . SER A 1 82 ? -5.400 4.103 11.452 1.00 88.81 82 SER A CA 1
ATOM 652 C C . SER A 1 82 ? -6.450 4.959 12.145 1.00 88.81 82 SER A C 1
ATOM 654 O O . SER A 1 82 ? -6.129 5.978 12.759 1.00 88.81 82 SER A O 1
ATOM 656 N N . GLU A 1 83 ? -7.706 4.533 12.063 1.00 87.62 83 GLU A N 1
ATOM 657 C CA . GLU A 1 83 ? -8.833 5.208 12.699 1.00 87.62 83 GLU A CA 1
ATOM 658 C C . GLU A 1 83 ? -9.630 4.219 13.546 1.00 87.62 83 GLU A C 1
ATOM 660 O O . GLU A 1 83 ? -9.802 3.057 13.179 1.00 87.62 83 GLU A O 1
ATOM 665 N N . LYS A 1 84 ? -10.137 4.676 14.694 1.00 85.56 84 LYS A N 1
ATOM 666 C CA . LYS A 1 84 ? -11.073 3.876 15.486 1.00 85.56 84 LYS A CA 1
ATOM 667 C C . LYS A 1 84 ? -12.424 3.856 14.786 1.00 85.56 84 LYS A C 1
ATOM 669 O O . LYS A 1 84 ? -13.048 4.902 14.647 1.00 85.56 84 LYS A O 1
ATOM 674 N N . THR A 1 85 ? -12.896 2.676 14.423 1.00 84.31 85 THR A N 1
ATOM 675 C CA . THR A 1 85 ? -14.249 2.480 13.906 1.00 84.31 85 THR A CA 1
ATOM 676 C C . THR A 1 85 ? -15.202 2.154 15.046 1.00 84.31 85 THR A C 1
ATOM 678 O O . THR A 1 85 ? -14.824 1.463 15.993 1.00 84.31 85 THR A O 1
ATOM 681 N N . PHE A 1 86 ? -16.444 2.623 14.954 1.00 80.00 86 PHE A N 1
ATOM 682 C CA . PHE A 1 86 ? -17.515 2.165 15.832 1.00 80.00 86 PHE A CA 1
ATOM 683 C C . PHE A 1 86 ? -18.106 0.874 15.258 1.00 80.00 86 PHE A C 1
ATOM 685 O O . PHE A 1 86 ? -18.515 0.847 14.098 1.00 80.00 86 PHE A O 1
ATOM 692 N N . GLY A 1 87 ? -18.112 -0.180 16.064 1.00 60.16 87 GLY A N 1
ATOM 693 C CA . GLY A 1 87 ? -18.719 -1.475 15.783 1.00 60.16 87 GLY A CA 1
ATOM 694 C C . GLY A 1 87 ? -19.027 -2.167 17.095 1.00 60.16 87 GLY A C 1
ATOM 695 O O . GLY A 1 87 ? -18.183 -2.039 18.013 1.00 60.16 87 GLY A O 1
#

Sequence (87 aa):
MEERRKEKGKEGRRGKATGHSVDKFSRSNLPEMEKRKLHLPPGTALFVFVNNTLPQTAQLMGSVYESYKDEGDGFLYLCYSSEKTFG

Radius of gyration: 20.61 Å; Cα contacts (8 Å, |Δi|>4): 90; chains: 1; bounding box: 32×29×74 Å

Mean predicted aligned error: 12.68 Å

Nearest PDB structures (foldseek):
  6aaf-assembly1_A  TM=9.291E-01  e=7.148E-02  Schizosaccharomyces pombe 972h-
  3w1y-assembly2_A  TM=7.414E-01  e=3.345E-02  Trypanosoma brucei brucei TREU927
  3w1y-assembly2_B-2  TM=7.329E-01  e=6.298E-02  Trypanosoma brucei brucei TREU927
  6hoh-assembly2_D-4  TM=7.141E-01  e=8.113E-02  Homo sapiens

pLDDT: mean 79.87, std 18.72, range [32.03, 96.44]

Solvent-accessible surface area (backbone atoms only — not comparable to full-atom values): 5819 Å² total; per-residue (Å²): 134,82,91,82,80,85,84,90,80,73,93,70,79,74,69,78,75,75,59,69,49,76,51,77,38,46,82,86,45,46,74,59,55,77,66,61,80,81,89,68,62,87,57,48,48,76,46,60,27,43,91,91,35,72,69,68,94,85,63,55,67,70,57,52,41,73,76,55,35,42,86,91,81,56,36,28,54,41,38,36,39,64,45,81,48,92,126